Protein AF-A0AAW5B2V6-F1 (afdb_monomer_lite)

Structure (mmCIF, N/CA/C/O backbone):
data_AF-A0AAW5B2V6-F1
#
_entry.id   AF-A0AAW5B2V6-F1
#
loop_
_atom_site.group_PDB
_atom_site.id
_atom_site.type_symbol
_atom_site.label_atom_id
_atom_site.label_alt_id
_atom_site.label_comp_id
_atom_site.label_asym_id
_atom_site.label_entity_id
_atom_site.label_seq_id
_atom_site.pdbx_PDB_ins_code
_atom_site.Cartn_x
_atom_site.Cartn_y
_atom_site.Cartn_z
_atom_site.occupancy
_atom_site.B_iso_or_equiv
_atom_site.auth_seq_id
_atom_site.auth_comp_id
_atom_site.auth_asym_id
_atom_site.auth_atom_id
_atom_site.pdbx_PDB_model_num
ATOM 1 N N . ILE A 1 1 ? -5.654 -9.144 -10.703 1.00 53.44 1 ILE A N 1
ATOM 2 C CA . ILE A 1 1 ? -4.543 -9.613 -11.574 1.00 53.44 1 ILE A CA 1
ATOM 3 C C . ILE A 1 1 ? -4.473 -8.832 -12.899 1.00 53.44 1 ILE A C 1
ATOM 5 O O . ILE A 1 1 ? -3.394 -8.711 -13.445 1.00 53.44 1 ILE A O 1
ATOM 9 N N . GLN A 1 2 ? -5.551 -8.179 -13.362 1.00 52.38 2 GLN A N 1
ATOM 10 C CA . GLN A 1 2 ? -5.547 -7.372 -14.602 1.00 52.38 2 GLN A CA 1
ATOM 11 C C . GLN A 1 2 ? -4.618 -6.134 -14.609 1.00 52.38 2 GLN A C 1
ATOM 13 O O . GLN A 1 2 ? -4.221 -5.696 -15.678 1.00 52.38 2 GLN A O 1
ATOM 18 N N . LYS A 1 3 ? -4.248 -5.559 -13.451 1.00 52.25 3 LYS A N 1
ATOM 19 C CA . LYS A 1 3 ? -3.435 -4.321 -13.396 1.00 52.25 3 LYS A CA 1
ATOM 20 C C . LYS A 1 3 ? -1.929 -4.529 -13.616 1.00 52.25 3 LYS A C 1
ATOM 22 O O . LYS A 1 3 ? -1.256 -3.596 -14.036 1.00 52.25 3 LYS A O 1
ATOM 27 N N . LEU A 1 4 ? -1.403 -5.729 -13.351 1.00 55.47 4 LEU A N 1
ATOM 28 C CA . LEU A 1 4 ? 0.028 -6.025 -13.530 1.00 55.47 4 LEU A CA 1
ATOM 29 C C . LEU A 1 4 ? 0.410 -6.146 -15.014 1.00 55.47 4 LEU A C 1
ATOM 31 O O . LEU A 1 4 ? 1.517 -5.767 -15.386 1.00 55.47 4 LEU A O 1
ATOM 35 N N . ASP A 1 5 ? -0.530 -6.589 -15.852 1.00 56.03 5 ASP A N 1
ATOM 36 C CA . ASP A 1 5 ? -0.341 -6.792 -17.297 1.00 56.03 5 ASP A CA 1
ATOM 37 C C . ASP A 1 5 ? -0.196 -5.476 -18.078 1.00 56.03 5 ASP A C 1
ATOM 39 O O . ASP A 1 5 ? 0.404 -5.433 -19.146 1.00 56.03 5 ASP A O 1
ATOM 43 N N . SER A 1 6 ? -0.720 -4.370 -17.541 1.00 62.91 6 SER A N 1
ATOM 44 C CA . SER A 1 6 ? -0.700 -3.060 -18.206 1.00 62.91 6 SER A CA 1
ATOM 45 C C . SER A 1 6 ? 0.546 -2.224 -17.885 1.00 62.91 6 SER A C 1
ATOM 47 O O . SER A 1 6 ? 0.587 -1.044 -18.222 1.00 62.91 6 SER A O 1
ATOM 49 N N . GLY A 1 7 ? 1.533 -2.779 -17.168 1.00 60.38 7 GLY A N 1
ATOM 50 C CA . GLY A 1 7 ? 2.742 -2.056 -16.741 1.00 60.38 7 GLY A CA 1
ATOM 51 C C . GLY A 1 7 ? 2.492 -0.929 -15.727 1.00 60.38 7 GLY A C 1
ATOM 52 O O . GLY A 1 7 ? 3.432 -0.265 -15.291 1.00 60.38 7 GLY A O 1
ATOM 53 N N . ASN A 1 8 ? 1.239 -0.727 -15.308 1.00 62.50 8 ASN A N 1
ATOM 54 C CA . ASN A 1 8 ? 0.862 0.281 -14.332 1.00 62.50 8 ASN A CA 1
ATOM 55 C C . ASN A 1 8 ? 1.094 -0.269 -12.919 1.00 62.50 8 ASN A C 1
ATOM 57 O O . ASN A 1 8 ? 0.216 -0.858 -12.288 1.00 62.50 8 ASN A O 1
ATOM 61 N N . ARG A 1 9 ? 2.333 -0.114 -12.450 1.00 64.12 9 ARG A N 1
ATOM 62 C CA . ARG A 1 9 ? 2.819 -0.618 -11.159 1.00 64.12 9 ARG A CA 1
ATOM 63 C C . ARG A 1 9 ? 2.393 0.234 -9.953 1.00 64.12 9 ARG A C 1
ATOM 65 O O . ARG A 1 9 ? 2.914 0.034 -8.858 1.00 64.12 9 ARG A O 1
ATOM 72 N N . ASP A 1 10 ? 1.416 1.133 -10.095 1.00 68.06 10 ASP A N 1
ATOM 73 C CA . ASP A 1 10 ? 0.846 1.893 -8.969 1.00 68.06 10 ASP A CA 1
ATOM 74 C C . ASP A 1 10 ? -0.146 1.045 -8.144 1.00 68.06 10 ASP A C 1
ATOM 76 O O . ASP A 1 10 ? -1.280 1.421 -7.841 1.00 68.06 10 ASP A O 1
ATOM 80 N N . ILE A 1 11 ? 0.277 -0.172 -7.799 1.00 75.44 11 ILE A N 1
ATOM 81 C CA . ILE A 1 11 ? -0.463 -1.065 -6.906 1.00 75.44 11 ILE A CA 1
ATOM 82 C C . ILE A 1 11 ? -0.240 -0.696 -5.442 1.00 75.44 11 ILE A C 1
ATOM 84 O O . ILE A 1 11 ? -0.936 -1.228 -4.587 1.00 75.44 11 ILE A O 1
ATOM 88 N N . TYR A 1 12 ? 0.694 0.209 -5.130 1.00 76.81 12 TYR A N 1
ATOM 89 C CA . TYR A 1 12 ? 1.085 0.534 -3.758 1.00 76.81 12 TYR A CA 1
ATOM 90 C C . TYR A 1 12 ? -0.115 0.951 -2.902 1.00 76.81 12 TYR A C 1
ATOM 92 O O . TYR A 1 12 ? -0.317 0.432 -1.804 1.00 76.81 12 TYR A O 1
ATOM 100 N N . ARG A 1 13 ? -0.979 1.829 -3.428 1.00 75.06 13 ARG A N 1
ATOM 101 C CA . ARG A 1 13 ? -2.191 2.277 -2.725 1.00 75.06 13 ARG A CA 1
ATOM 102 C C . ARG A 1 13 ? -3.149 1.135 -2.393 1.00 75.06 13 ARG A C 1
ATOM 104 O O . ARG A 1 13 ? -3.676 1.086 -1.283 1.00 75.06 13 ARG A O 1
ATOM 111 N N . GLU A 1 14 ? -3.369 0.232 -3.341 1.00 77.94 14 GLU A N 1
ATOM 112 C CA . GLU A 1 14 ? -4.270 -0.911 -3.186 1.00 77.94 14 GLU A CA 1
ATOM 113 C C . GLU A 1 14 ? -3.637 -1.991 -2.296 1.00 77.94 14 GLU A C 1
ATOM 115 O O . GLU A 1 14 ? -4.284 -2.514 -1.396 1.00 77.94 14 GLU A O 1
ATOM 120 N N . TYR A 1 15 ? -2.339 -2.243 -2.447 1.00 76.19 15 TYR A N 1
ATOM 121 C CA . TYR A 1 15 ? -1.569 -3.214 -1.674 1.00 76.19 15 TYR A CA 1
ATOM 122 C C . TYR A 1 15 ? -1.473 -2.840 -0.196 1.00 76.19 15 TYR A C 1
ATOM 124 O O . TYR A 1 15 ? -1.741 -3.651 0.693 1.00 76.19 15 TYR A O 1
ATOM 132 N N . VAL A 1 16 ? -1.165 -1.571 0.079 1.00 74.06 16 VAL A N 1
ATOM 133 C CA . VAL A 1 16 ? -1.152 -1.045 1.439 1.00 74.06 16 VAL A CA 1
ATOM 134 C C . VAL A 1 16 ? -2.574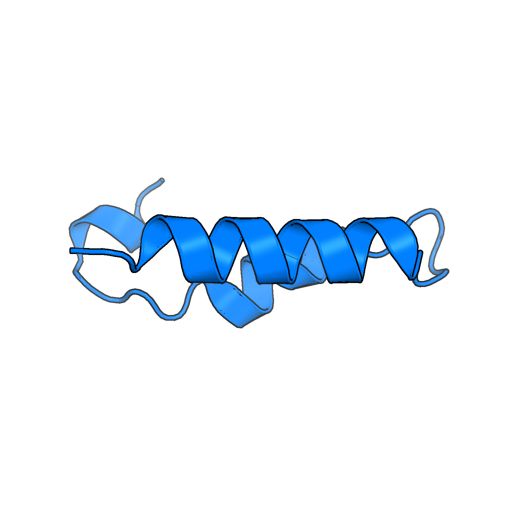 -0.999 1.994 1.00 74.06 16 VAL A C 1
ATOM 136 O O . VAL A 1 16 ? -2.723 -1.107 3.202 1.00 74.06 16 VAL A O 1
ATOM 139 N N . SER A 1 17 ? -3.634 -0.935 1.173 1.00 78.06 17 SER A N 1
ATOM 140 C CA . SER A 1 17 ? -5.023 -0.885 1.663 1.00 78.06 17 SER A CA 1
ATOM 141 C C . SER A 1 17 ? -5.430 -2.064 2.558 1.00 78.06 17 SER A C 1
ATOM 143 O O . SER A 1 17 ? -6.171 -1.870 3.525 1.00 78.06 17 SER A O 1
ATOM 145 N N . PHE A 1 18 ? -4.825 -3.235 2.341 1.00 72.56 18 PHE A N 1
ATOM 146 C CA . PHE A 1 18 ? -5.006 -4.451 3.141 1.00 72.56 18 PHE A CA 1
ATOM 147 C C . PHE A 1 18 ? -4.335 -4.406 4.528 1.00 72.56 18 PHE A C 1
ATOM 149 O O . PHE A 1 18 ? -4.338 -5.400 5.251 1.00 72.56 18 PHE A O 1
ATOM 156 N N . ARG A 1 19 ? -3.768 -3.261 4.937 1.00 78.88 19 ARG A N 1
ATOM 157 C CA . ARG A 1 19 ? -3.164 -3.056 6.267 1.00 78.88 19 ARG A CA 1
ATOM 158 C C . ARG A 1 19 ? -4.168 -2.921 7.419 1.00 78.88 19 ARG A C 1
ATOM 160 O O . ARG A 1 19 ? -3.761 -2.897 8.580 1.00 78.88 19 ARG A O 1
ATOM 167 N N . CYS A 1 20 ? -5.460 -2.778 7.116 1.00 84.50 20 CYS A N 1
ATOM 168 C CA . CYS A 1 20 ? -6.504 -2.590 8.120 1.00 84.50 20 CYS A CA 1
ATOM 169 C C . CYS A 1 20 ? -7.215 -3.902 8.462 1.00 84.50 20 CYS A C 1
ATOM 171 O O . CYS A 1 20 ? -7.709 -4.592 7.575 1.00 84.50 20 CYS A O 1
ATOM 173 N N . TYR A 1 21 ? -7.378 -4.183 9.754 1.00 80.62 21 TYR A N 1
ATOM 174 C CA . TYR A 1 21 ? -8.255 -5.239 10.255 1.00 80.62 21 TYR A CA 1
ATOM 175 C C . TYR A 1 21 ? -9.336 -4.623 11.144 1.00 80.62 21 TYR A C 1
ATOM 177 O O . TYR A 1 21 ? -9.036 -3.866 12.068 1.00 80.62 21 TYR A O 1
ATOM 185 N N . ARG A 1 22 ? -10.612 -4.913 10.849 1.00 86.31 22 ARG A N 1
ATOM 186 C CA . ARG A 1 22 ? -11.784 -4.340 11.549 1.00 86.31 22 ARG A CA 1
ATOM 187 C C . ARG A 1 22 ? -11.735 -2.805 11.678 1.00 86.31 22 ARG A C 1
ATOM 189 O O . ARG A 1 22 ? -12.017 -2.254 12.737 1.00 86.31 22 ARG A O 1
ATOM 196 N N . GLY A 1 23 ? -11.317 -2.119 10.614 1.00 84.94 23 GLY A N 1
ATOM 197 C CA . GLY A 1 23 ? -11.210 -0.654 10.583 1.00 84.94 23 GLY A CA 1
ATOM 198 C C . GLY A 1 23 ? -10.011 -0.067 11.340 1.00 84.94 23 GLY A C 1
ATOM 199 O O . GLY A 1 23 ? -9.816 1.143 11.301 1.00 84.94 23 GLY A O 1
ATOM 200 N N . LYS A 1 24 ? -9.178 -0.893 11.987 1.00 87.62 24 LYS A N 1
ATOM 201 C CA . LYS A 1 24 ? -7.937 -0.455 12.637 1.00 87.62 24 LYS A CA 1
ATOM 202 C C . LYS A 1 24 ? -6.738 -0.750 11.748 1.00 87.62 24 LYS A C 1
ATOM 204 O O . LYS A 1 24 ? -6.599 -1.865 11.249 1.00 87.62 24 LYS A O 1
ATOM 209 N N . VAL A 1 25 ? -5.860 0.235 11.586 1.00 86.56 25 VAL A N 1
ATOM 210 C CA . VAL A 1 25 ? -4.554 0.051 10.942 1.00 86.56 25 VAL A CA 1
ATOM 211 C C . VAL A 1 25 ? -3.688 -0.829 11.838 1.00 86.56 25 VAL A C 1
ATOM 213 O O . VAL A 1 25 ? -3.573 -0.564 13.033 1.00 86.56 25 VAL A O 1
ATOM 216 N N . ILE A 1 26 ? -3.084 -1.868 11.262 1.00 89.88 26 ILE A N 1
ATOM 217 C CA . ILE A 1 26 ? -2.135 -2.741 11.952 1.00 89.88 26 ILE A CA 1
ATOM 218 C C . ILE A 1 26 ? -0.713 -2.353 11.508 1.00 89.88 26 ILE A C 1
ATOM 220 O O . ILE A 1 26 ? -0.320 -2.690 10.386 1.00 89.88 26 ILE A O 1
ATOM 224 N N . PRO A 1 27 ? 0.086 -1.674 12.359 1.00 87.56 27 PRO A N 1
ATOM 225 C CA . PRO A 1 27 ? 1.394 -1.139 11.961 1.00 87.56 27 PRO A CA 1
ATOM 226 C C . PRO A 1 27 ? 2.384 -2.209 11.483 1.00 87.56 27 PRO A C 1
ATOM 228 O O . PRO A 1 27 ? 3.177 -1.970 10.576 1.00 87.56 27 PRO A O 1
ATOM 231 N N . SER A 1 28 ? 2.321 -3.416 12.055 1.00 88.06 28 SER A N 1
ATOM 232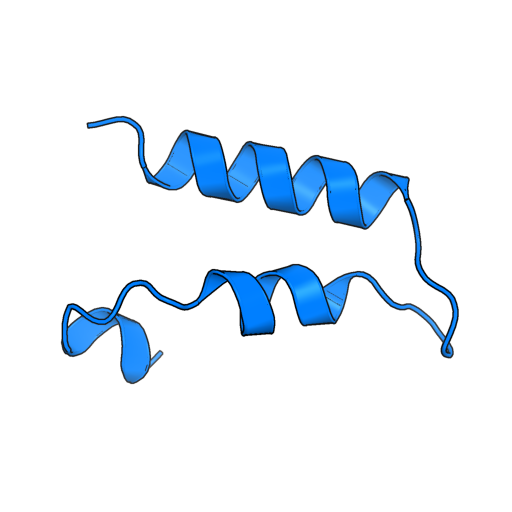 C CA . SER A 1 28 ? 3.177 -4.538 11.652 1.00 88.06 28 SER A CA 1
ATOM 233 C C . SER A 1 28 ? 2.859 -5.051 10.246 1.00 88.06 28 SER A C 1
ATOM 235 O O . SER A 1 28 ? 3.774 -5.431 9.517 1.00 88.06 28 SER A O 1
ATOM 237 N N . ILE A 1 29 ? 1.585 -5.025 9.836 1.00 85.94 29 ILE A N 1
ATOM 238 C CA . ILE A 1 29 ? 1.179 -5.389 8.474 1.00 85.94 29 ILE A CA 1
ATOM 239 C C . ILE A 1 29 ? 1.626 -4.299 7.505 1.00 85.94 29 ILE A C 1
ATOM 241 O O . ILE A 1 29 ? 2.196 -4.617 6.470 1.00 85.94 29 ILE A O 1
ATOM 245 N N . GLU A 1 30 ? 1.441 -3.023 7.847 1.00 86.06 30 GLU A N 1
ATOM 246 C CA . GLU A 1 30 ? 1.908 -1.921 7.001 1.00 86.06 30 GLU A CA 1
ATOM 247 C C . GLU A 1 30 ? 3.422 -1.993 6.746 1.00 86.06 30 GLU A C 1
ATOM 249 O O . GLU A 1 30 ? 3.847 -1.884 5.596 1.00 86.06 30 GLU A O 1
ATOM 254 N N . ARG A 1 31 ? 4.228 -2.238 7.790 1.00 88.06 31 ARG A N 1
ATOM 255 C CA . ARG A 1 31 ? 5.686 -2.369 7.652 1.00 88.06 31 ARG A CA 1
ATOM 256 C C . ARG A 1 31 ? 6.068 -3.524 6.726 1.00 88.06 31 ARG A C 1
ATOM 258 O O . ARG A 1 31 ? 6.820 -3.315 5.7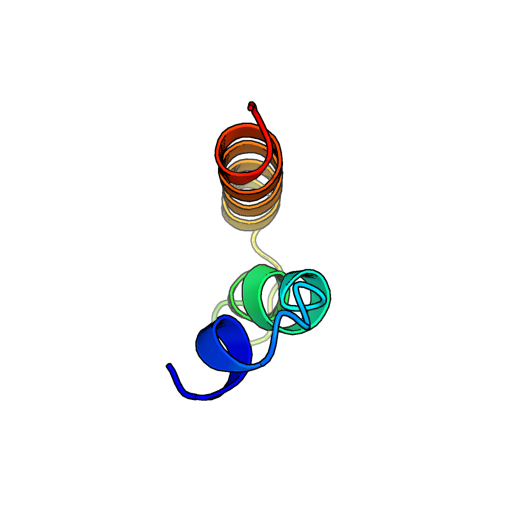83 1.00 88.06 31 ARG A O 1
ATOM 265 N N . ARG A 1 32 ? 5.462 -4.701 6.922 1.00 87.69 32 ARG A N 1
ATOM 266 C CA . ARG A 1 32 ? 5.669 -5.863 6.042 1.00 87.69 32 ARG A CA 1
ATOM 267 C C . ARG A 1 32 ? 5.292 -5.580 4.589 1.00 87.69 32 ARG A C 1
ATOM 269 O O . ARG A 1 32 ? 6.004 -6.001 3.689 1.00 87.69 32 ARG A O 1
ATOM 276 N N . ARG A 1 33 ? 4.180 -4.880 4.341 1.00 84.12 33 ARG A N 1
ATOM 277 C CA . ARG A 1 33 ? 3.733 -4.550 2.976 1.00 84.12 33 ARG A CA 1
ATOM 278 C C . ARG A 1 33 ? 4.689 -3.571 2.283 1.00 84.12 33 ARG A C 1
ATOM 280 O O . ARG A 1 33 ? 4.858 -3.677 1.075 1.00 84.12 33 ARG A O 1
ATOM 287 N N . LYS A 1 34 ? 5.311 -2.643 3.023 1.00 83.75 34 LYS A N 1
ATOM 288 C CA . LYS A 1 34 ? 6.352 -1.744 2.491 1.00 83.75 34 LYS A CA 1
ATOM 289 C C . LYS A 1 34 ? 7.619 -2.516 2.126 1.00 83.75 34 LYS A C 1
ATOM 291 O O . LYS A 1 34 ? 8.068 -2.394 0.996 1.00 83.75 34 LYS A O 1
ATOM 296 N N . GLU A 1 35 ? 8.102 -3.375 3.024 1.00 87.44 35 GLU A N 1
ATOM 297 C CA . GLU A 1 35 ? 9.267 -4.239 2.773 1.00 87.44 35 GLU A CA 1
ATOM 298 C C . GLU A 1 35 ? 9.040 -5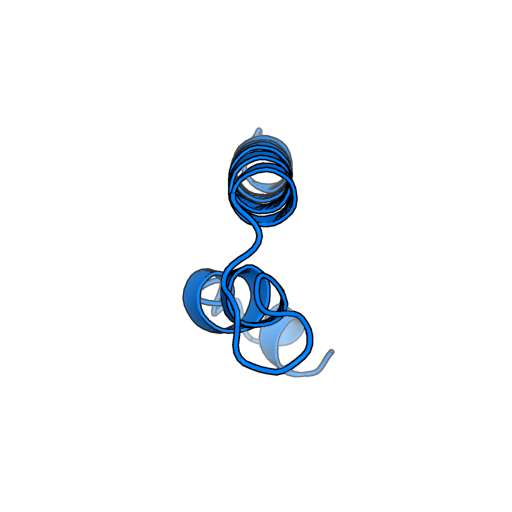.158 1.555 1.00 87.44 35 GLU A C 1
ATOM 300 O O . GLU A 1 35 ? 9.880 -5.233 0.664 1.00 87.44 35 GLU A O 1
ATOM 305 N N . GLU A 1 36 ? 7.879 -5.818 1.469 1.00 83.69 36 GLU A N 1
ATOM 306 C CA . GLU A 1 36 ? 7.517 -6.674 0.327 1.00 83.69 36 GLU A CA 1
ATOM 307 C C . GLU A 1 36 ? 7.440 -5.883 -0.993 1.00 83.69 36 GLU A C 1
ATOM 309 O O . GLU A 1 36 ? 7.825 -6.401 -2.039 1.00 83.69 36 GLU A O 1
ATOM 314 N N . PHE A 1 37 ? 6.963 -4.633 -0.958 1.00 81.38 37 PHE A N 1
ATOM 315 C CA . PHE A 1 37 ? 6.900 -3.767 -2.139 1.00 81.38 37 PHE A CA 1
ATOM 316 C C . PHE A 1 37 ? 8.289 -3.293 -2.589 1.00 81.38 37 PHE A C 1
ATOM 318 O O . PHE A 1 37 ? 8.565 -3.281 -3.786 1.00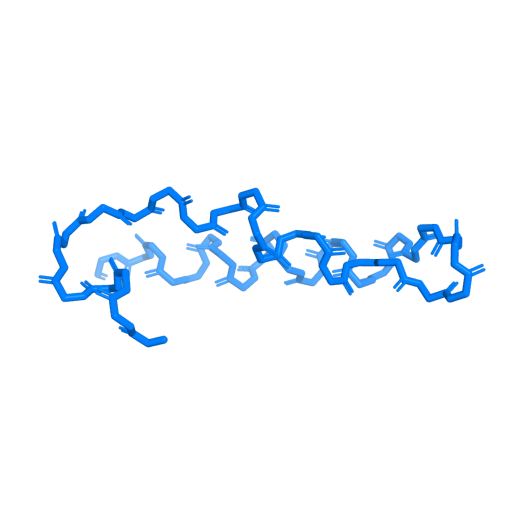 81.38 37 PHE A O 1
ATOM 325 N N . GLU A 1 38 ? 9.168 -2.941 -1.648 1.00 83.25 38 GLU A N 1
ATOM 326 C CA . GLU A 1 38 ? 10.561 -2.587 -1.939 1.00 83.25 38 GLU A CA 1
ATOM 327 C C . GLU A 1 38 ? 11.327 -3.780 -2.527 1.00 83.25 38 GLU A C 1
ATOM 329 O O . GLU A 1 38 ? 11.992 -3.625 -3.549 1.00 83.25 38 GLU A O 1
ATOM 334 N N . LEU A 1 39 ? 11.160 -4.982 -1.956 1.00 81.19 39 LEU A N 1
ATOM 335 C CA . LEU A 1 39 ? 11.729 -6.236 -2.473 1.00 81.19 39 LEU A CA 1
ATOM 336 C C . LEU A 1 39 ? 11.247 -6.565 -3.890 1.00 81.19 39 LEU A C 1
ATOM 338 O O . LEU A 1 39 ? 12.035 -7.016 -4.715 1.00 81.19 39 LEU A O 1
ATOM 342 N N . PHE A 1 40 ? 9.968 -6.327 -4.189 1.00 72.94 40 PHE A N 1
ATOM 343 C CA . PHE A 1 40 ? 9.397 -6.567 -5.518 1.00 72.94 40 PHE A CA 1
ATOM 344 C C . PHE A 1 40 ? 9.999 -5.664 -6.610 1.00 72.94 40 PHE A C 1
ATOM 346 O O . PHE A 1 40 ? 9.913 -5.985 -7.794 1.00 72.94 40 PHE A O 1
ATOM 353 N N . TYR A 1 41 ? 10.597 -4.537 -6.222 1.00 68.88 41 TYR A N 1
ATOM 354 C CA . TYR A 1 41 ? 11.233 -3.575 -7.122 1.00 68.88 41 TYR A CA 1
ATOM 355 C C . TYR A 1 41 ? 12.758 -3.707 -7.207 1.00 68.88 41 TYR A C 1
ATOM 357 O O . TYR A 1 41 ? 13.378 -2.934 -7.942 1.00 68.88 41 TYR A O 1
ATOM 365 N N . ILE A 1 42 ? 13.361 -4.663 -6.493 1.00 63.00 42 ILE A N 1
ATOM 366 C CA . ILE A 1 42 ? 14.778 -4.988 -6.668 1.00 63.00 42 ILE A CA 1
ATOM 367 C C . ILE A 1 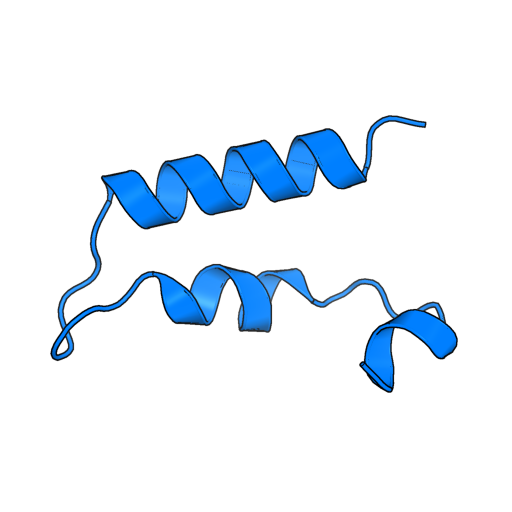42 ? 14.942 -5.614 -8.069 1.00 63.00 42 ILE A C 1
ATOM 369 O O . ILE A 1 42 ? 14.242 -6.586 -8.361 1.00 63.00 42 ILE A O 1
ATOM 373 N N . PRO A 1 43 ? 15.783 -5.031 -8.947 1.00 58.38 43 PRO A N 1
ATOM 374 C CA . PRO A 1 43 ? 15.984 -5.507 -10.315 1.00 58.38 43 PRO A CA 1
ATOM 375 C C . PRO A 1 43 ? 16.674 -6.873 -10.397 1.00 58.38 43 PRO A C 1
ATOM 377 O O . PRO A 1 43 ? 17.445 -7.217 -9.471 1.00 58.38 43 PRO A O 1
#

Sequence (43 aa):
IQKLDSGNRDIYREYVSFRCYRGKVIPSIERRRKEEFELFYIP

Secondary structure (DSSP, 8-state):
-TTTTTT----HHHHHHTTEETTEE-HHHHHHHHHHHHHHT--

Organism: Phocaeicola vulgatus (NCBI:txid821)

pLDDT: mean 75.45, std 11.53, range [52.25, 89.88]

Radius of gyration: 11.68 Å; chains: 1; bounding box: 28×12×31 Å

Foldseek 3Di:
DVCVVVVNPPCLVVQLVVQDDPNDGDVVSNVVSVVVSVVVPDD